Protein AF-A0A7K3DKJ2-F1 (afdb_monomer_lite)

Foldseek 3Di:
DDDPDDPVPDDPVVVVVVVVVVVVCVVCVCQVVPFDKDWFDDLVDQKTWMWGADPVNFKIKIKMFGPDDQPVDPVDPDFFDFTQDPPHDQQWKKAWPVVRDIDGNVCCHPVGDGDRDHPVRGIDMTMIGTD

Sequence (131 aa):
LGIGADLGAWSDGQRAEAAEWVARYKDVRDIVHHGETHLLNSPDDPTCGVQSIAPDGSRVVVGALHTGRLDGAPLVPGRPDRLRLRGIDPAARYRDEAAGTEYSGAYLRHTGLGFPWTTDHDAELVVLRRL

Structure (mmCIF, N/CA/C/O backbone):
data_AF-A0A7K3DKJ2-F1
#
_entry.id   AF-A0A7K3DKJ2-F1
#
loop_
_atom_site.group_PDB
_atom_site.id
_atom_site.type_symbol
_atom_site.label_atom_id
_atom_site.label_alt_id
_atom_site.label_comp_id
_atom_site.label_asym_id
_atom_site.label_entity_id
_atom_site.label_seq_id
_atom_site.pdbx_PDB_ins_code
_atom_site.Cartn_x
_atom_site.Cartn_y
_atom_site.Cartn_z
_atom_site.occupancy
_atom_site.B_iso_or_equiv
_atom_site.auth_seq_id
_atom_site.auth_comp_id
_atom_site.auth_asym_id
_atom_site.auth_atom_id
_atom_site.pdbx_PDB_model_num
ATOM 1 N N . LEU A 1 1 ? 9.911 -9.840 -4.264 1.00 86.06 1 LEU A N 1
ATOM 2 C CA . LEU A 1 1 ? 10.114 -9.053 -5.496 1.00 86.06 1 LEU A CA 1
ATOM 3 C C . LEU A 1 1 ? 11.361 -9.553 -6.210 1.00 86.06 1 LEU A C 1
ATOM 5 O O . LEU A 1 1 ? 12.390 -9.697 -5.559 1.00 86.06 1 LEU A O 1
ATOM 9 N N . GLY A 1 2 ? 11.253 -9.818 -7.508 1.00 89.81 2 GLY A N 1
ATOM 10 C CA . GLY A 1 2 ? 12.377 -10.072 -8.407 1.00 89.81 2 GLY A CA 1
ATOM 11 C C . GLY A 1 2 ? 12.132 -9.331 -9.720 1.00 89.81 2 GLY A C 1
ATOM 12 O O . GLY A 1 2 ? 10.977 -9.110 -10.075 1.00 89.81 2 GLY A O 1
ATOM 13 N N . ILE A 1 3 ? 13.199 -8.921 -10.405 1.00 93.19 3 ILE A N 1
ATOM 14 C CA . ILE A 1 3 ? 13.119 -8.221 -11.692 1.00 93.19 3 ILE A CA 1
ATOM 15 C C . ILE A 1 3 ? 13.595 -9.188 -12.776 1.00 93.19 3 ILE A C 1
ATOM 17 O O . ILE A 1 3 ? 14.736 -9.641 -12.739 1.00 93.19 3 ILE A O 1
ATOM 21 N N . GLY A 1 4 ? 12.712 -9.517 -13.718 1.00 92.88 4 GLY A N 1
ATOM 22 C CA . GLY A 1 4 ? 12.985 -10.427 -14.834 1.00 92.88 4 GLY A CA 1
ATOM 23 C C . GLY A 1 4 ? 13.240 -9.692 -16.151 1.00 92.88 4 GLY A C 1
ATOM 24 O O . GLY A 1 4 ? 12.576 -9.990 -17.136 1.00 92.88 4 GLY A O 1
ATOM 25 N N . 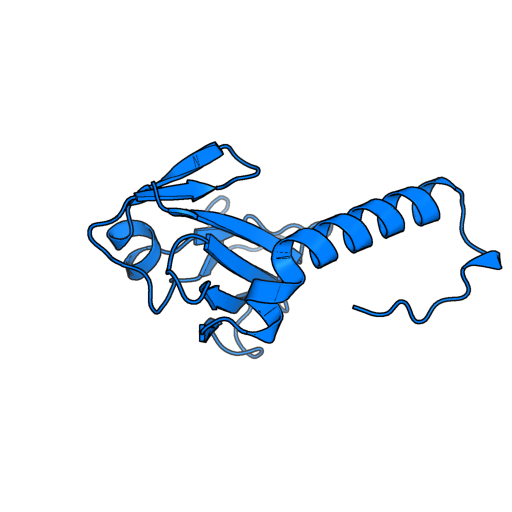ALA A 1 5 ? 14.139 -8.705 -16.162 1.00 91.88 5 ALA A N 1
ATOM 26 C CA . ALA A 1 5 ? 14.450 -7.882 -17.335 1.00 91.88 5 ALA A CA 1
ATOM 27 C C . ALA A 1 5 ? 15.967 -7.776 -17.564 1.00 91.88 5 ALA A C 1
ATOM 29 O O . ALA A 1 5 ? 16.751 -7.961 -16.632 1.00 91.88 5 ALA A O 1
ATOM 30 N N . ASP A 1 6 ? 16.381 -7.436 -18.789 1.00 95.12 6 ASP A N 1
ATOM 31 C CA . ASP A 1 6 ? 17.777 -7.099 -19.085 1.00 95.12 6 ASP A CA 1
ATOM 32 C C . ASP A 1 6 ? 18.112 -5.695 -18.559 1.00 95.12 6 ASP A C 1
ATOM 34 O O . ASP A 1 6 ? 17.873 -4.679 -19.215 1.00 95.12 6 ASP A O 1
ATOM 38 N N . LEU A 1 7 ? 18.677 -5.649 -17.351 1.00 92.31 7 LEU A N 1
ATOM 39 C CA . LEU A 1 7 ? 19.067 -4.407 -16.680 1.00 92.31 7 LEU A CA 1
ATOM 40 C C . LEU A 1 7 ? 20.188 -3.651 -17.412 1.00 92.31 7 LEU A C 1
ATOM 42 O O . LEU A 1 7 ? 20.360 -2.451 -17.178 1.00 92.31 7 LEU A O 1
ATOM 46 N N . GLY A 1 8 ? 20.958 -4.328 -18.274 1.00 94.38 8 GLY A N 1
ATOM 47 C CA . GLY A 1 8 ? 22.024 -3.711 -19.064 1.00 94.38 8 GLY A CA 1
ATOM 48 C C . GLY A 1 8 ? 21.480 -2.733 -20.105 1.00 94.38 8 GLY A C 1
ATOM 49 O O . GLY A 1 8 ? 22.100 -1.702 -20.361 1.00 94.38 8 GLY A O 1
ATOM 50 N N . ALA A 1 9 ? 20.283 -3.008 -20.629 1.00 96.69 9 ALA A N 1
ATOM 51 C CA . ALA A 1 9 ? 19.605 -2.182 -21.627 1.00 96.69 9 ALA A CA 1
ATOM 52 C C . ALA A 1 9 ? 18.835 -0.986 -21.037 1.00 96.69 9 ALA A C 1
ATOM 54 O O . ALA A 1 9 ? 18.305 -0.164 -21.783 1.00 96.69 9 ALA A O 1
ATOM 55 N N . TRP A 1 10 ? 18.733 -0.883 -19.711 1.00 97.19 10 TRP A N 1
ATOM 56 C CA . TRP A 1 10 ? 17.956 0.174 -19.070 1.00 97.19 10 TRP A CA 1
ATOM 57 C C . TRP A 1 10 ? 18.653 1.532 -19.143 1.00 97.19 10 TRP A C 1
ATOM 59 O O . TRP A 1 10 ? 19.881 1.635 -19.122 1.00 97.19 10 TRP A O 1
ATOM 69 N N . SER A 1 11 ? 17.851 2.590 -19.183 1.00 97.94 11 SER A N 1
ATOM 70 C CA . SER A 1 11 ? 18.306 3.950 -18.912 1.00 97.94 11 SER A CA 1
ATOM 71 C C . SER A 1 11 ? 18.553 4.156 -17.415 1.00 97.94 11 SER A C 1
ATOM 73 O O . SER A 1 11 ? 18.078 3.393 -16.568 1.00 97.94 11 SER A O 1
ATOM 75 N N . ASP A 1 12 ? 19.266 5.224 -17.069 1.00 97.25 12 ASP A N 1
ATOM 76 C CA . ASP A 1 12 ? 19.510 5.567 -15.665 1.00 97.25 12 ASP A CA 1
ATOM 77 C C . ASP A 1 12 ? 18.216 5.933 -14.929 1.00 97.25 12 ASP A C 1
ATOM 79 O O . ASP A 1 12 ? 18.074 5.597 -13.757 1.00 97.25 12 ASP A O 1
ATOM 83 N N . GLY A 1 13 ? 17.236 6.516 -15.632 1.00 97.62 13 GLY A N 1
ATOM 84 C CA . GLY A 1 13 ? 15.900 6.776 -15.089 1.00 97.62 13 GLY A CA 1
ATOM 85 C C . GLY A 1 13 ? 15.163 5.489 -14.710 1.00 97.62 13 GLY A C 1
ATOM 86 O O . GLY A 1 13 ? 14.682 5.371 -13.590 1.00 97.62 13 GLY A O 1
ATOM 87 N N . GLN A 1 14 ? 15.168 4.483 -15.590 1.00 96.44 14 GLN A N 1
ATOM 88 C CA . GLN A 1 14 ? 14.556 3.175 -15.306 1.00 96.44 14 GLN A CA 1
ATOM 89 C C . GLN A 1 14 ? 15.244 2.456 -14.137 1.00 96.44 14 GLN A C 1
ATOM 91 O O . GLN A 1 14 ? 14.588 1.828 -13.308 1.00 96.44 14 GLN A O 1
ATOM 96 N N . ARG A 1 15 ? 16.578 2.555 -14.042 1.00 96.44 15 ARG A N 1
ATOM 97 C CA . ARG A 1 15 ? 17.334 1.993 -12.912 1.00 96.44 15 ARG A CA 1
ATOM 98 C C . ARG A 1 15 ? 17.021 2.707 -11.597 1.00 96.44 15 ARG A C 1
ATOM 100 O O . ARG A 1 15 ? 16.893 2.032 -10.576 1.00 96.44 15 ARG A O 1
ATOM 107 N N . ALA A 1 16 ? 16.896 4.034 -11.617 1.00 97.00 16 ALA A N 1
ATOM 108 C CA . ALA A 1 16 ? 16.521 4.819 -10.445 1.00 97.00 16 ALA A CA 1
ATOM 109 C C . ALA A 1 16 ? 15.107 4.462 -9.967 1.00 97.00 16 ALA A C 1
ATOM 111 O O . ALA A 1 16 ? 14.927 4.121 -8.801 1.00 97.00 16 ALA A O 1
ATOM 112 N N . GLU A 1 17 ? 14.139 4.418 -10.881 1.00 95.06 17 GLU A N 1
ATOM 113 C CA . GLU A 1 17 ? 12.760 4.030 -10.577 1.00 95.06 17 GLU A CA 1
ATOM 114 C C . GLU A 1 17 ? 12.687 2.615 -9.979 1.00 95.06 17 GLU A C 1
ATOM 116 O O . GLU A 1 17 ? 12.074 2.382 -8.937 1.00 95.06 17 GLU A O 1
ATOM 121 N N . ALA A 1 18 ? 13.384 1.646 -10.575 1.00 95.56 18 ALA A N 1
ATOM 122 C CA . ALA A 1 18 ? 13.426 0.296 -10.027 1.00 95.56 18 ALA A CA 1
ATOM 123 C C . ALA A 1 18 ? 14.064 0.237 -8.631 1.00 95.56 18 ALA A C 1
ATOM 125 O O . ALA A 1 18 ? 13.640 -0.565 -7.796 1.00 95.56 18 ALA A O 1
ATOM 126 N N . ALA A 1 19 ? 15.068 1.074 -8.351 1.00 96.44 19 ALA A N 1
ATOM 127 C CA . ALA A 1 19 ? 15.660 1.166 -7.021 1.00 96.44 19 ALA A CA 1
ATOM 128 C C . ALA A 1 19 ? 14.650 1.686 -5.985 1.00 96.44 19 ALA A C 1
ATOM 130 O O . ALA A 1 19 ? 14.603 1.150 -4.873 1.00 96.44 19 ALA A O 1
ATOM 131 N N . GLU A 1 20 ? 13.806 2.652 -6.353 1.00 96.00 20 GLU A N 1
ATOM 132 C CA . GLU A 1 20 ? 12.711 3.144 -5.507 1.00 96.00 20 GLU A CA 1
ATOM 133 C C . GLU A 1 20 ? 11.697 2.036 -5.204 1.00 96.00 20 GLU A C 1
ATOM 135 O O . GLU A 1 20 ? 11.362 1.803 -4.039 1.00 96.00 20 GLU A O 1
ATOM 140 N N . TRP A 1 21 ? 11.281 1.266 -6.213 1.00 94.75 21 TRP A N 1
ATOM 141 C CA . TRP A 1 21 ? 10.377 0.127 -6.016 1.00 94.75 21 TRP A CA 1
ATOM 142 C C . TRP A 1 21 ? 10.987 -0.977 -5.148 1.00 94.75 21 TRP A C 1
ATOM 144 O O . TRP A 1 21 ? 10.311 -1.543 -4.283 1.00 94.75 21 TRP A O 1
ATOM 154 N N . VAL A 1 22 ? 12.279 -1.272 -5.323 1.00 97.00 22 VAL A N 1
ATOM 155 C CA . VAL A 1 22 ? 13.003 -2.230 -4.475 1.00 97.00 22 VAL A CA 1
ATOM 156 C C . VAL A 1 22 ? 13.074 -1.739 -3.031 1.00 97.00 22 VAL A C 1
ATOM 158 O O . VAL A 1 22 ? 12.877 -2.540 -2.114 1.00 97.00 22 VAL A O 1
ATOM 161 N N . ALA A 1 23 ? 13.342 -0.451 -2.810 1.00 97.31 23 ALA A N 1
ATOM 162 C CA . ALA A 1 23 ? 13.357 0.142 -1.477 1.00 97.31 23 ALA A CA 1
ATOM 163 C C . ALA A 1 23 ? 11.968 0.075 -0.828 1.00 97.31 23 ALA A C 1
ATOM 165 O O . ALA A 1 23 ? 11.847 -0.412 0.297 1.00 97.31 23 ALA A O 1
ATOM 166 N N . ARG A 1 24 ? 10.916 0.451 -1.566 1.00 96.12 24 ARG A N 1
ATOM 167 C CA . ARG A 1 24 ? 9.524 0.381 -1.101 1.00 96.12 24 ARG A CA 1
ATOM 168 C C . ARG A 1 24 ? 9.118 -1.043 -0.730 1.00 96.12 24 ARG A C 1
ATOM 170 O O . ARG A 1 24 ? 8.550 -1.258 0.333 1.00 96.12 24 ARG A O 1
ATOM 177 N N . TYR A 1 25 ? 9.458 -2.037 -1.554 1.00 97.00 25 TYR A N 1
ATOM 178 C CA . TYR A 1 25 ? 9.200 -3.440 -1.223 1.00 97.00 25 TYR A CA 1
ATOM 179 C C . TYR A 1 25 ? 9.952 -3.883 0.036 1.00 97.00 25 TYR A C 1
ATOM 181 O O . TYR A 1 25 ? 9.379 -4.594 0.855 1.00 97.00 25 TYR A O 1
ATOM 189 N N . LYS A 1 26 ? 11.220 -3.485 0.205 1.00 97.69 26 LYS A N 1
ATOM 190 C CA . LYS A 1 26 ? 12.006 -3.839 1.399 1.00 97.69 26 LYS A CA 1
ATOM 191 C C . LYS A 1 26 ? 11.404 -3.265 2.680 1.00 97.69 26 LYS A C 1
ATOM 193 O O . LYS A 1 26 ? 11.441 -3.963 3.685 1.00 97.69 26 LYS A O 1
ATOM 198 N N . ASP A 1 27 ? 10.831 -2.065 2.628 1.00 97.81 27 AS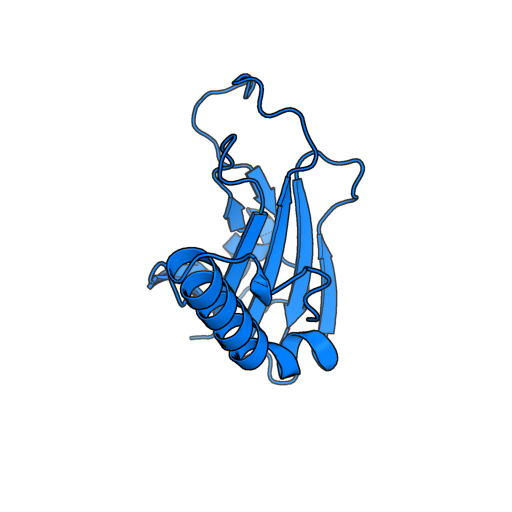P A N 1
ATOM 199 C CA . ASP A 1 27 ? 10.158 -1.440 3.774 1.00 97.81 27 ASP A CA 1
ATOM 200 C C . ASP A 1 27 ? 8.930 -2.232 4.257 1.00 97.81 27 ASP A C 1
ATOM 202 O O . ASP A 1 27 ? 8.709 -2.382 5.457 1.00 97.81 27 ASP A O 1
ATOM 206 N N . VAL A 1 28 ? 8.147 -2.788 3.328 1.00 97.69 28 VAL A N 1
ATOM 207 C CA . VAL A 1 28 ? 6.912 -3.525 3.660 1.00 97.69 28 VAL A CA 1
ATOM 208 C C . VAL A 1 28 ? 7.077 -5.045 3.673 1.00 97.69 28 VAL A C 1
ATOM 210 O O . VAL A 1 28 ? 6.129 -5.766 3.991 1.00 97.69 28 VAL A O 1
ATOM 213 N N . ARG A 1 29 ? 8.261 -5.555 3.309 1.00 97.19 29 ARG A N 1
ATOM 214 C CA . ARG A 1 29 ? 8.518 -6.979 3.051 1.00 97.19 29 ARG A CA 1
ATOM 215 C C . ARG A 1 29 ? 8.050 -7.862 4.200 1.00 97.19 29 ARG A C 1
ATOM 217 O O . ARG A 1 29 ? 7.374 -8.853 3.948 1.00 97.19 29 ARG A O 1
ATOM 224 N N . ASP A 1 30 ? 8.404 -7.521 5.431 1.00 97.38 30 ASP A N 1
ATOM 225 C CA . ASP A 1 30 ? 8.105 -8.378 6.580 1.00 97.38 30 ASP A CA 1
ATOM 226 C C . ASP A 1 30 ? 6.594 -8.507 6.809 1.00 97.38 30 ASP A C 1
ATOM 228 O O . ASP A 1 30 ? 6.106 -9.592 7.113 1.00 97.38 30 ASP A O 1
ATOM 232 N N . ILE A 1 31 ? 5.830 -7.440 6.551 1.00 98.25 31 ILE A N 1
ATOM 233 C CA . ILE A 1 31 ? 4.364 -7.455 6.630 1.00 98.25 31 ILE A CA 1
ATOM 234 C C . ILE A 1 31 ? 3.776 -8.311 5.505 1.00 98.25 31 ILE A C 1
ATOM 236 O O . ILE A 1 31 ? 2.862 -9.092 5.742 1.00 98.25 31 ILE A O 1
ATOM 240 N N . VAL A 1 32 ? 4.316 -8.206 4.289 1.00 96.75 32 VAL A N 1
ATOM 241 C CA . VAL A 1 32 ? 3.854 -9.002 3.140 1.00 96.75 32 VAL A CA 1
ATOM 242 C C . VAL A 1 32 ? 4.125 -10.499 3.336 1.00 96.75 32 VAL 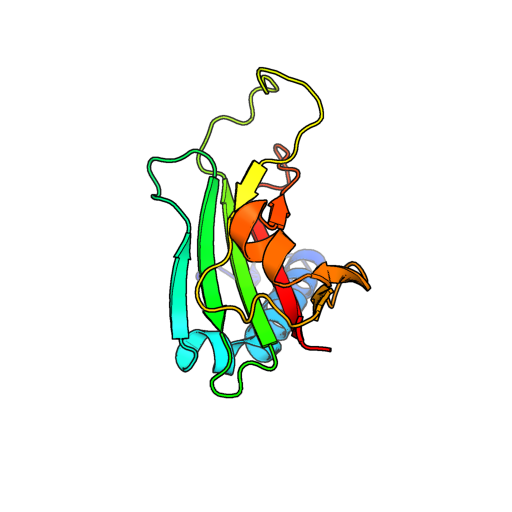A C 1
ATOM 244 O O . VAL A 1 32 ? 3.302 -11.320 2.945 1.00 96.75 32 VAL A O 1
ATOM 247 N N . HIS A 1 33 ? 5.264 -10.876 3.928 1.00 96.12 33 HIS A N 1
ATOM 248 C CA . HIS A 1 33 ? 5.629 -12.290 4.124 1.00 96.12 33 HIS A CA 1
ATOM 249 C C . HIS A 1 33 ? 5.033 -12.920 5.382 1.00 96.12 33 HIS A C 1
ATOM 251 O O . HIS A 1 33 ? 4.805 -14.129 5.396 1.00 96.12 33 HIS A O 1
ATOM 257 N N . HIS A 1 34 ? 4.829 -12.141 6.445 1.00 96.12 34 HIS A N 1
ATOM 258 C CA . HIS A 1 34 ? 4.502 -12.676 7.773 1.00 96.12 34 HIS A CA 1
ATOM 259 C C . HIS A 1 34 ? 3.211 -12.117 8.376 1.00 96.12 34 HIS A C 1
ATOM 261 O O . HIS A 1 34 ? 2.791 -12.576 9.437 1.00 96.12 34 HIS A O 1
ATOM 267 N N . GLY A 1 35 ? 2.589 -11.130 7.733 1.00 97.44 35 GLY A N 1
ATOM 268 C CA . GLY A 1 35 ? 1.338 -10.537 8.182 1.00 97.44 35 GLY A CA 1
ATOM 269 C C . GLY A 1 35 ? 0.105 -11.382 7.865 1.00 97.44 35 GLY A C 1
ATOM 270 O O . GLY A 1 35 ? 0.112 -12.251 6.988 1.00 97.44 35 GLY A O 1
ATOM 271 N N . GLU A 1 36 ? -0.996 -11.082 8.553 1.00 98.25 36 GLU A N 1
ATOM 272 C CA . GLU A 1 36 ? -2.301 -11.662 8.238 1.00 98.25 36 GLU A CA 1
ATOM 273 C C . GLU A 1 36 ? -2.791 -11.106 6.898 1.00 98.25 36 GLU A C 1
ATOM 275 O O . GLU A 1 36 ? -2.947 -9.895 6.743 1.00 98.25 36 GLU A O 1
ATOM 280 N N . THR A 1 37 ? -3.006 -11.987 5.921 1.00 98.06 37 THR A N 1
ATOM 281 C CA . THR A 1 37 ? -3.324 -11.592 4.546 1.00 98.06 37 THR A CA 1
ATOM 282 C C . THR A 1 37 ? -4.784 -11.863 4.193 1.00 98.06 37 THR A C 1
ATOM 284 O O . THR A 1 37 ? -5.317 -12.943 4.443 1.00 98.06 37 THR A O 1
ATOM 287 N N . HIS A 1 38 ? -5.422 -10.886 3.552 1.00 98.12 38 HIS A N 1
ATOM 288 C CA . HIS A 1 38 ? -6.795 -10.941 3.071 1.00 98.12 38 HIS A CA 1
ATOM 289 C C . HIS A 1 38 ? -6.866 -10.571 1.590 1.00 98.12 38 HIS A C 1
ATOM 291 O O . HIS A 1 38 ? -6.284 -9.577 1.158 1.00 98.12 38 HIS A O 1
ATOM 297 N N . LEU A 1 39 ? -7.647 -11.332 0.824 1.00 97.50 39 LEU A N 1
ATOM 298 C CA . LEU A 1 39 ? -8.033 -10.944 -0.531 1.00 97.50 39 LEU A CA 1
ATOM 299 C C . LEU A 1 39 ? -9.153 -9.900 -0.471 1.00 97.50 39 LEU A C 1
ATOM 301 O O . LEU A 1 39 ? -10.113 -10.039 0.296 1.00 97.50 39 LEU A O 1
ATOM 305 N N . LEU A 1 40 ? -9.026 -8.858 -1.285 1.00 97.12 40 LEU A N 1
ATOM 306 C CA . LEU A 1 40 ? -10.016 -7.807 -1.467 1.00 97.12 40 LEU A CA 1
ATOM 307 C C . LEU A 1 40 ? -10.580 -7.933 -2.886 1.00 97.12 40 LEU A C 1
ATOM 309 O O . LEU A 1 40 ? -9.890 -7.612 -3.849 1.00 97.12 40 LEU A O 1
ATOM 313 N N . ASN A 1 41 ? -11.836 -8.376 -2.992 1.00 95.31 41 ASN A N 1
ATOM 314 C CA . ASN A 1 41 ? -12.508 -8.717 -4.257 1.00 95.31 41 ASN A CA 1
ATOM 315 C C . ASN A 1 41 ? -11.822 -9.876 -5.025 1.00 95.31 41 ASN A C 1
ATOM 317 O O . ASN A 1 41 ? -10.870 -10.484 -4.528 1.00 95.31 41 ASN A O 1
ATOM 321 N N . SER A 1 42 ? -12.363 -10.236 -6.192 1.00 91.88 42 SER A N 1
ATOM 322 C CA . SER A 1 42 ? -11.833 -11.251 -7.116 1.00 91.88 42 SER A CA 1
ATOM 323 C C . SER A 1 42 ? -11.132 -10.587 -8.311 1.00 91.88 42 SER A C 1
ATOM 325 O O . SER A 1 42 ? -11.515 -9.479 -8.672 1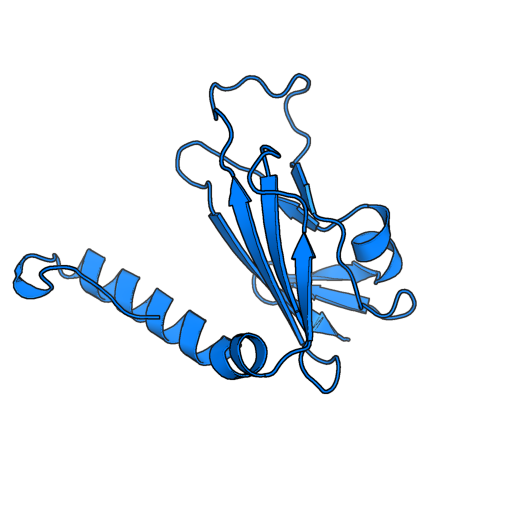.00 91.88 42 SER A O 1
ATOM 327 N N . PRO A 1 43 ? -10.177 -11.247 -8.994 1.00 87.31 43 PRO A N 1
ATOM 328 C CA . PRO A 1 43 ? -9.655 -10.781 -10.286 1.00 87.31 43 PRO A CA 1
ATOM 329 C C . PRO A 1 43 ? -10.713 -10.575 -11.385 1.00 87.31 43 PRO A C 1
ATOM 331 O O . PRO A 1 43 ? -10.439 -9.871 -12.356 1.00 87.31 43 PRO A O 1
ATOM 334 N N . ASP A 1 44 ? -11.899 -11.178 -11.236 1.00 88.44 44 ASP A N 1
ATOM 335 C CA . ASP A 1 44 ? -13.056 -10.953 -12.117 1.00 88.44 44 ASP A CA 1
ATOM 336 C C . ASP A 1 44 ? -13.741 -9.594 -11.870 1.00 88.44 44 ASP A C 1
ATOM 338 O O . ASP A 1 44 ? -14.494 -9.111 -12.718 1.00 88.44 44 ASP A O 1
ATOM 342 N N . ASP A 1 45 ? -13.502 -8.978 -10.709 1.00 90.12 45 ASP A N 1
ATOM 343 C CA . ASP A 1 45 ? -13.955 -7.625 -10.411 1.00 90.12 45 ASP A CA 1
ATOM 344 C C . ASP A 1 45 ? -12.985 -6.606 -11.036 1.00 90.12 45 ASP A C 1
ATOM 346 O O . ASP A 1 45 ? -11.771 -6.812 -10.985 1.00 90.12 45 ASP A O 1
ATOM 350 N N . PRO A 1 46 ? -13.470 -5.459 -11.556 1.00 87.75 46 PRO A N 1
ATOM 351 C CA . PRO A 1 46 ? -12.610 -4.453 -12.184 1.00 87.75 46 PRO A CA 1
ATOM 352 C C . PRO A 1 46 ? -11.486 -3.947 -11.282 1.00 87.75 46 PRO A C 1
ATOM 354 O O . PRO A 1 46 ? -10.417 -3.615 -11.778 1.00 87.75 46 PRO A O 1
ATOM 357 N N . THR A 1 47 ? -11.733 -3.893 -9.971 1.00 92.12 47 THR A N 1
ATOM 358 C CA . THR A 1 47 ? -10.757 -3.480 -8.965 1.00 92.12 47 THR A CA 1
ATOM 359 C C . THR A 1 47 ? -10.683 -4.532 -7.873 1.00 92.12 47 THR A C 1
ATOM 361 O O . THR A 1 47 ? -11.674 -4.804 -7.184 1.00 92.12 47 THR A O 1
ATOM 364 N N . CYS A 1 48 ? -9.489 -5.080 -7.678 1.00 95.69 48 CYS A N 1
ATOM 365 C CA . CYS A 1 48 ? -9.193 -6.049 -6.634 1.00 95.69 48 CYS A CA 1
ATOM 366 C C . CYS A 1 48 ? -7.849 -5.747 -5.972 1.00 95.69 48 CYS A C 1
ATOM 368 O O . CYS A 1 48 ? -7.142 -4.805 -6.330 1.00 95.69 48 CYS A O 1
ATOM 370 N N . GLY A 1 49 ? -7.514 -6.502 -4.936 1.00 96.94 49 GLY A N 1
ATOM 371 C CA . GLY A 1 49 ? -6.260 -6.311 -4.237 1.00 96.94 49 GLY A CA 1
ATOM 372 C C . GLY A 1 49 ? -6.003 -7.331 -3.150 1.00 96.94 49 GLY A C 1
ATOM 373 O O . GLY A 1 49 ? -6.819 -8.201 -2.848 1.00 96.94 49 GLY A O 1
ATOM 374 N N . VAL A 1 50 ? -4.842 -7.190 -2.536 1.00 97.94 50 VAL A N 1
ATOM 375 C CA . VAL A 1 50 ? -4.403 -7.981 -1.396 1.00 97.94 50 VAL A CA 1
ATOM 376 C C . VAL A 1 50 ? -4.040 -7.025 -0.277 1.00 97.94 50 VAL A C 1
ATOM 378 O O . VAL A 1 50 ? -3.342 -6.032 -0.480 1.00 97.94 50 VAL A O 1
ATOM 381 N N . GLN A 1 51 ? -4.526 -7.329 0.916 1.00 98.25 51 GLN A N 1
ATOM 382 C CA . GLN A 1 51 ? -4.188 -6.619 2.135 1.00 98.25 51 GLN A CA 1
ATOM 383 C C . GLN A 1 51 ? -3.375 -7.530 3.044 1.00 98.25 51 GLN A C 1
ATOM 385 O O . GLN A 1 51 ? -3.789 -8.661 3.267 1.00 98.25 51 GLN A O 1
ATOM 390 N N . SER A 1 52 ? -2.304 -7.016 3.643 1.00 98.69 52 SER A N 1
ATOM 391 C CA . SER A 1 52 ? -1.546 -7.692 4.700 1.00 98.69 52 SER A CA 1
ATOM 392 C C . SER A 1 52 ? -1.466 -6.805 5.944 1.00 98.69 52 SER A C 1
ATOM 394 O O . SER A 1 52 ? -1.156 -5.617 5.850 1.00 98.69 52 SER A O 1
ATOM 396 N N . ILE A 1 53 ? -1.765 -7.365 7.113 1.00 98.56 53 ILE A N 1
ATOM 397 C CA . ILE A 1 53 ? -1.761 -6.674 8.407 1.00 98.56 53 ILE A CA 1
ATOM 398 C C . ILE A 1 53 ? -0.548 -7.146 9.200 1.00 98.56 53 ILE A C 1
ATOM 400 O O . ILE A 1 53 ? -0.327 -8.348 9.336 1.00 98.56 53 ILE A O 1
ATOM 404 N N . ALA A 1 54 ? 0.240 -6.210 9.728 1.00 98.25 54 ALA A N 1
ATOM 405 C CA . ALA A 1 54 ? 1.373 -6.537 10.584 1.00 98.25 54 ALA A CA 1
ATOM 406 C C . ALA A 1 54 ? 0.915 -7.373 11.799 1.00 98.25 54 ALA A C 1
ATOM 408 O O . ALA A 1 54 ? -0.182 -7.133 12.305 1.00 98.25 54 ALA A O 1
ATOM 409 N N . PRO A 1 55 ? 1.731 -8.311 12.317 1.00 96.06 55 PRO A N 1
ATOM 410 C CA . PRO A 1 55 ? 1.340 -9.156 13.452 1.00 96.06 55 PRO A CA 1
ATOM 411 C C . PRO A 1 55 ? 0.905 -8.392 14.714 1.00 96.06 55 PRO A C 1
ATOM 413 O O . PRO A 1 55 ? 0.113 -8.896 15.503 1.00 96.06 55 PRO A O 1
ATOM 416 N N . ASP A 1 56 ? 1.409 -7.172 14.907 1.00 95.44 56 ASP A N 1
ATOM 417 C CA . ASP A 1 56 ? 1.052 -6.271 16.009 1.00 95.44 56 ASP A CA 1
ATOM 418 C C . ASP A 1 56 ? -0.118 -5.318 15.677 1.00 95.44 56 ASP A C 1
ATOM 420 O O . ASP A 1 56 ? -0.520 -4.499 16.506 1.00 95.44 56 ASP A O 1
ATOM 424 N N . GLY A 1 57 ? -0.663 -5.390 14.460 1.00 95.50 57 GLY A N 1
ATOM 425 C CA . GLY A 1 57 ? -1.723 -4.518 13.955 1.00 95.50 57 GLY A CA 1
ATOM 426 C C . GLY A 1 57 ? -1.309 -3.057 13.741 1.00 95.50 57 GLY A C 1
ATOM 427 O O . GLY A 1 57 ? -2.185 -2.208 13.544 1.00 95.50 57 GLY A O 1
ATOM 428 N N . SER A 1 58 ? -0.009 -2.738 13.798 1.00 97.25 58 SER A N 1
ATOM 429 C CA . SER A 1 58 ? 0.503 -1.361 13.724 1.00 97.25 58 SER A CA 1
ATOM 430 C C . SER A 1 58 ? 0.522 -0.791 12.305 1.00 97.25 58 SER A C 1
ATOM 432 O O . SER A 1 58 ? 0.317 0.411 12.123 1.00 97.25 58 SER A O 1
ATOM 434 N N . ARG A 1 59 ? 0.739 -1.638 11.294 1.00 98.25 59 ARG A N 1
ATOM 435 C CA . ARG A 1 59 ? 0.770 -1.264 9.874 1.00 98.25 59 ARG A CA 1
ATOM 436 C C . ARG A 1 59 ? -0.090 -2.210 9.043 1.00 98.25 59 ARG A C 1
ATOM 438 O O . ARG A 1 59 ? -0.171 -3.407 9.315 1.00 98.25 59 ARG A O 1
ATOM 445 N N . VAL A 1 60 ? -0.718 -1.667 8.010 1.00 98.69 60 VAL A N 1
ATOM 446 C CA . VAL A 1 60 ? -1.523 -2.394 7.029 1.00 98.69 60 VAL A CA 1
ATOM 447 C C . VAL A 1 60 ? -1.023 -2.017 5.645 1.00 98.69 60 VAL A C 1
ATOM 449 O O . VAL A 1 60 ? -0.946 -0.837 5.317 1.00 98.69 60 VAL A O 1
ATOM 452 N N . VAL A 1 61 ? -0.700 -3.012 4.832 1.00 98.62 61 VAL A N 1
ATOM 453 C CA . VAL A 1 61 ? -0.245 -2.844 3.451 1.00 98.62 61 VAL A CA 1
ATOM 454 C C . VAL A 1 61 ? -1.376 -3.280 2.533 1.00 98.62 61 VAL A C 1
ATOM 456 O O . VAL A 1 61 ? -1.908 -4.373 2.704 1.00 98.62 61 VAL A O 1
ATOM 459 N N . VAL A 1 62 ? -1.755 -2.442 1.573 1.00 98.62 62 VAL A N 1
ATOM 460 C CA . VAL A 1 62 ? -2.803 -2.728 0.588 1.00 98.62 62 VAL A CA 1
ATOM 461 C C . VAL A 1 62 ? -2.198 -2.593 -0.801 1.00 98.62 62 VAL A C 1
ATOM 463 O O . VAL A 1 62 ? -1.873 -1.487 -1.222 1.00 98.62 62 VAL A O 1
ATOM 466 N N . GLY A 1 63 ? -2.031 -3.712 -1.500 1.00 97.75 63 GLY A N 1
ATOM 467 C CA . GLY A 1 63 ? -1.705 -3.739 -2.924 1.00 97.75 63 GLY A CA 1
ATOM 468 C C . GLY A 1 63 ? -2.990 -3.856 -3.728 1.00 97.75 63 GLY A C 1
ATOM 469 O O . GLY A 1 63 ? -3.668 -4.878 -3.639 1.00 97.75 63 GLY A O 1
ATOM 470 N N . ALA A 1 64 ? -3.335 -2.819 -4.475 1.00 97.19 64 ALA A N 1
ATOM 471 C CA . ALA A 1 64 ? -4.546 -2.741 -5.276 1.00 97.19 64 ALA A CA 1
ATOM 472 C C . ALA A 1 64 ? -4.198 -2.672 -6.761 1.00 97.19 64 ALA A C 1
ATOM 474 O O . ALA A 1 64 ? -3.163 -2.123 -7.139 1.00 97.19 64 ALA A O 1
ATOM 475 N N . LEU A 1 65 ? -5.069 -3.242 -7.584 1.00 94.88 65 LEU A N 1
ATOM 476 C CA . LEU A 1 65 ? -4.918 -3.289 -9.028 1.00 94.88 65 LEU A CA 1
ATOM 477 C C . LEU A 1 65 ? -6.275 -3.162 -9.717 1.00 94.88 65 LEU A C 1
ATOM 479 O O . LEU A 1 65 ? -7.301 -3.626 -9.202 1.00 94.88 65 LEU A O 1
ATOM 483 N N . HIS A 1 66 ? -6.254 -2.563 -10.897 1.00 91.88 66 HIS A N 1
ATOM 484 C CA . HIS A 1 66 ? -7.377 -2.482 -11.806 1.00 91.88 66 HIS A CA 1
ATOM 485 C C . HIS A 1 66 ? -7.138 -3.396 -13.011 1.00 91.88 66 HIS A C 1
ATOM 487 O O . HIS A 1 66 ? -6.154 -3.249 -13.728 1.00 91.88 66 HIS A O 1
ATOM 493 N N . THR A 1 67 ? -8.041 -4.346 -13.246 1.00 82.19 67 THR A N 1
ATOM 494 C CA . THR A 1 67 ? -8.010 -5.283 -14.391 1.00 82.19 67 THR A CA 1
ATOM 495 C C . THR A 1 67 ? -9.101 -4.993 -15.421 1.00 82.19 67 THR A C 1
ATOM 497 O O . THR A 1 67 ? -9.182 -5.666 -16.451 1.00 82.19 67 THR A O 1
ATOM 500 N N . GLY A 1 68 ? -9.959 -4.006 -15.151 1.00 74.25 68 GLY A N 1
ATOM 501 C CA . GLY A 1 68 ? -11.021 -3.565 -16.049 1.00 74.25 68 GLY A CA 1
ATOM 502 C C . GLY A 1 68 ? -10.533 -2.698 -17.215 1.00 74.25 68 GLY A C 1
ATOM 503 O O . GLY A 1 68 ? -9.359 -2.351 -17.341 1.00 74.25 68 GLY A O 1
ATOM 504 N N . ARG A 1 69 ? -11.464 -2.333 -18.105 1.00 67.81 69 ARG A N 1
ATOM 505 C CA . ARG A 1 69 ? -11.190 -1.367 -19.177 1.00 67.81 69 ARG A CA 1
ATOM 506 C C . ARG A 1 69 ? -11.253 0.046 -18.603 1.00 67.81 69 ARG A C 1
ATOM 508 O O . ARG A 1 69 ? -12.295 0.465 -18.112 1.00 67.81 69 ARG A O 1
ATOM 515 N N . LEU A 1 70 ? -10.163 0.791 -18.748 1.00 65.06 70 LEU A N 1
ATOM 516 C CA . LEU A 1 70 ? -10.071 2.214 -18.415 1.00 65.06 70 LEU A CA 1
ATOM 517 C C . LEU A 1 70 ? -10.430 3.068 -19.644 1.00 65.06 70 LEU A C 1
ATOM 519 O O . LEU A 1 70 ? -9.641 3.884 -20.110 1.00 65.06 70 LEU A O 1
ATOM 523 N N . ASP A 1 71 ? -11.613 2.846 -20.220 1.00 59.34 71 ASP A N 1
ATOM 524 C CA . ASP A 1 71 ? -12.079 3.496 -21.459 1.00 59.34 71 ASP A CA 1
ATOM 525 C C . ASP A 1 71 ? -12.785 4.846 -21.229 1.00 59.34 71 ASP A C 1
ATOM 527 O O . ASP A 1 71 ? -13.448 5.382 -22.118 1.00 59.34 71 ASP A O 1
ATOM 531 N N . GLY A 1 72 ? -12.614 5.429 -20.041 1.00 51.06 72 GLY A N 1
ATOM 532 C CA . GLY A 1 72 ? -13.185 6.727 -19.691 1.00 51.06 72 GLY A CA 1
ATOM 533 C C . GLY A 1 72 ? -14.669 6.688 -19.329 1.00 51.06 72 GLY A C 1
ATOM 534 O O . GLY A 1 72 ? -15.257 7.753 -19.139 1.00 51.06 72 GLY A O 1
ATOM 535 N N . ALA A 1 73 ? -15.276 5.506 -19.184 1.00 41.56 73 ALA A N 1
ATOM 536 C CA . ALA A 1 73 ? -16.644 5.368 -18.705 1.00 41.56 73 ALA A CA 1
ATOM 537 C C . ALA A 1 73 ? -16.703 4.841 -17.261 1.00 41.56 73 ALA A C 1
ATOM 539 O O . ALA A 1 73 ? -17.097 3.697 -17.033 1.00 41.56 73 ALA A O 1
ATOM 540 N N . PRO A 1 74 ? -16.444 5.661 -16.227 1.00 49.19 74 PRO A N 1
ATOM 541 C CA . PRO A 1 74 ? -17.209 5.444 -15.022 1.00 49.19 74 PRO A CA 1
ATOM 542 C C . PRO A 1 74 ? -18.656 5.829 -15.375 1.00 49.19 74 PRO A C 1
ATOM 544 O O . PRO A 1 74 ? -18.909 6.912 -15.903 1.00 49.19 74 PRO A O 1
ATOM 547 N N . LEU A 1 75 ? -19.638 4.981 -15.058 1.00 49.62 75 LEU A N 1
ATOM 548 C CA . LEU A 1 75 ? -21.059 5.359 -15.161 1.00 49.62 75 LEU A CA 1
ATOM 549 C C . LEU A 1 75 ? -21.381 6.643 -14.352 1.00 49.62 75 LEU A C 1
ATOM 551 O O . LEU A 1 75 ? -22.465 7.202 -14.494 1.00 49.62 75 LEU A O 1
ATOM 555 N N . VAL A 1 76 ? -20.429 7.134 -13.539 1.00 46.94 76 VAL A N 1
ATOM 556 C CA . VAL A 1 76 ? -20.395 8.475 -12.948 1.00 46.94 76 VAL A CA 1
ATOM 557 C C . VAL A 1 76 ? -18.945 9.008 -12.895 1.00 46.94 76 VAL A C 1
ATOM 559 O O . VAL A 1 76 ? -18.146 8.480 -12.120 1.00 46.94 76 VAL A O 1
ATOM 562 N N . PRO A 1 77 ? -18.578 10.071 -13.635 1.00 48.19 77 PRO A N 1
ATOM 563 C CA . PRO A 1 77 ? -17.294 10.756 -13.464 1.00 48.19 77 PRO A CA 1
ATOM 564 C C . PRO A 1 77 ? -17.066 11.160 -11.999 1.00 48.19 77 PRO A C 1
ATOM 566 O O . PRO A 1 77 ? -17.902 11.837 -11.404 1.00 48.19 77 PRO A O 1
ATOM 569 N N . GLY A 1 78 ? -15.934 10.755 -11.413 1.00 57.81 78 GLY A N 1
ATOM 570 C CA . GLY A 1 78 ? -15.433 11.323 -10.153 1.00 57.81 78 GLY A CA 1
ATOM 571 C C . GLY A 1 78 ? -15.603 10.501 -8.871 1.00 57.81 78 GLY A C 1
ATOM 572 O O . GLY A 1 78 ? -15.240 11.003 -7.806 1.00 57.81 78 GLY A O 1
ATOM 573 N N . ARG A 1 79 ? -16.100 9.256 -8.912 1.00 71.88 79 ARG A N 1
ATOM 574 C CA . ARG A 1 79 ? -16.050 8.373 -7.731 1.00 71.88 79 ARG A CA 1
ATOM 575 C C . ARG A 1 79 ? -14.902 7.365 -7.871 1.00 71.88 79 ARG A C 1
ATOM 577 O O . ARG A 1 79 ? -14.978 6.539 -8.771 1.00 71.88 79 ARG A O 1
ATOM 584 N N . PRO A 1 80 ? -13.886 7.390 -6.987 1.00 83.31 80 PRO A N 1
ATOM 585 C CA . PRO A 1 80 ? -12.836 6.379 -7.005 1.00 83.31 80 PRO A CA 1
ATOM 586 C C . PRO A 1 80 ? -13.422 5.005 -6.677 1.00 83.31 80 PRO A C 1
ATOM 588 O O . PRO A 1 80 ? -14.346 4.905 -5.851 1.00 83.31 80 PRO A O 1
ATOM 591 N N . ASP A 1 81 ? -12.844 3.967 -7.276 1.00 89.88 81 ASP A N 1
ATOM 592 C CA . ASP A 1 81 ? -13.120 2.584 -6.904 1.00 89.88 81 ASP A CA 1
ATOM 593 C C . ASP A 1 81 ? -12.659 2.333 -5.477 1.00 89.88 81 ASP A C 1
ATOM 595 O O . ASP A 1 81 ? -11.775 3.017 -4.962 1.00 89.88 81 ASP A O 1
ATOM 599 N N . ARG A 1 82 ? -13.311 1.397 -4.783 1.00 93.50 82 ARG A N 1
ATOM 600 C CA . ARG A 1 82 ? -13.086 1.218 -3.347 1.00 93.50 82 ARG A CA 1
ATOM 601 C C . ARG A 1 82 ? -12.867 -0.223 -2.960 1.00 93.50 82 ARG A C 1
ATOM 603 O O . ARG A 1 82 ? -13.700 -1.080 -3.244 1.00 93.50 82 ARG A O 1
ATOM 610 N N . LEU A 1 83 ? -11.814 -0.441 -2.181 1.00 97.06 83 LEU A N 1
ATOM 611 C CA . LEU A 1 83 ? -11.550 -1.709 -1.519 1.00 97.06 83 LEU A CA 1
ATOM 612 C C . LEU A 1 83 ? -11.866 -1.588 -0.028 1.00 97.06 83 LEU A C 1
ATOM 614 O O . LEU A 1 83 ? -11.294 -0.768 0.693 1.00 97.06 83 LEU A O 1
ATOM 618 N N . ARG A 1 84 ? -12.818 -2.398 0.441 1.00 97.94 84 ARG A N 1
ATOM 619 C CA . ARG A 1 84 ? -13.190 -2.469 1.860 1.00 97.94 84 ARG A CA 1
ATOM 620 C C . ARG A 1 84 ? -12.191 -3.333 2.608 1.00 97.94 84 ARG A C 1
ATOM 622 O O . ARG A 1 84 ? -12.091 -4.525 2.324 1.00 97.94 84 ARG A O 1
ATOM 629 N N . LEU A 1 85 ? -11.503 -2.743 3.579 1.00 98.19 85 LEU A N 1
ATOM 630 C CA . LEU A 1 85 ? -10.460 -3.439 4.321 1.00 98.19 85 LEU A CA 1
ATOM 631 C C . LEU A 1 85 ? -11.048 -4.468 5.293 1.00 98.19 85 LEU A C 1
ATOM 633 O O . LEU A 1 85 ? -12.155 -4.316 5.824 1.00 98.19 85 LEU A O 1
ATOM 637 N N . ARG A 1 86 ? -10.289 -5.539 5.518 1.00 97.81 86 ARG A N 1
ATOM 638 C CA . ARG A 1 86 ? -10.623 -6.669 6.399 1.00 97.81 86 ARG A CA 1
ATOM 639 C C . ARG A 1 86 ? -9.647 -6.714 7.574 1.00 97.81 86 ARG A C 1
ATOM 641 O O . ARG A 1 86 ? -8.616 -6.061 7.517 1.00 97.81 86 ARG A O 1
ATOM 648 N N . GLY A 1 87 ? -10.006 -7.391 8.664 1.00 95.81 87 GLY A N 1
ATOM 649 C CA . GLY A 1 87 ? -9.114 -7.603 9.819 1.00 95.81 87 GLY A CA 1
ATOM 650 C C . GLY A 1 87 ? -8.676 -6.355 10.608 1.00 95.81 87 GLY A C 1
ATOM 651 O O . GLY A 1 87 ? -7.963 -6.484 11.594 1.00 95.81 87 GLY A O 1
ATOM 652 N N . ILE A 1 88 ? -9.097 -5.146 10.219 1.00 96.56 88 ILE A N 1
ATOM 653 C CA . ILE A 1 88 ? -8.732 -3.901 10.910 1.00 96.56 88 ILE A CA 1
ATOM 654 C C . ILE A 1 88 ? -9.642 -3.600 12.107 1.00 96.56 88 ILE A C 1
ATOM 656 O O . ILE A 1 88 ? -10.829 -3.942 12.107 1.00 96.56 88 ILE A O 1
ATOM 660 N N . ASP A 1 89 ? -9.099 -2.890 13.097 1.00 97.06 89 ASP A N 1
ATOM 661 C CA . ASP A 1 89 ? -9.835 -2.441 14.277 1.00 97.06 89 ASP A CA 1
ATOM 662 C C . ASP A 1 89 ? -10.759 -1.264 13.905 1.00 97.06 89 ASP A C 1
ATOM 664 O O . ASP A 1 89 ? -10.268 -0.185 13.557 1.00 97.06 89 ASP A O 1
ATOM 668 N N . PRO A 1 90 ? -12.096 -1.417 13.977 1.00 96.56 90 PRO A N 1
ATOM 669 C CA . PRO A 1 90 ? -13.026 -0.361 13.592 1.00 96.56 90 PRO A CA 1
ATOM 670 C C . PRO A 1 90 ? -12.997 0.862 14.522 1.00 96.56 90 PRO A C 1
ATOM 672 O O . PRO A 1 90 ? -13.429 1.936 14.096 1.00 96.56 90 PRO A O 1
ATOM 675 N N . ALA A 1 91 ? -12.510 0.716 15.758 1.00 97.75 91 ALA A N 1
ATOM 676 C CA . ALA A 1 91 ? -12.393 1.800 16.730 1.00 97.75 91 ALA A CA 1
ATOM 677 C C . ALA A 1 91 ? -11.066 2.570 16.610 1.00 97.75 91 ALA A C 1
ATOM 679 O O . ALA A 1 91 ? -10.949 3.677 17.137 1.00 97.75 91 ALA A O 1
ATOM 680 N N . ALA A 1 92 ? -10.075 2.013 15.910 1.00 98.06 92 ALA A N 1
ATOM 681 C CA . ALA A 1 92 ? -8.787 2.659 15.696 1.00 98.06 92 ALA A CA 1
ATOM 682 C C . ALA A 1 92 ? -8.840 3.740 14.605 1.00 98.06 92 ALA A C 1
ATOM 684 O O . ALA A 1 92 ? -9.771 3.819 13.794 1.00 98.06 92 ALA A O 1
ATOM 685 N N . ARG A 1 93 ? -7.797 4.571 14.565 1.00 98.56 93 ARG A N 1
ATOM 686 C CA . ARG A 1 93 ? -7.526 5.495 13.461 1.00 98.56 93 ARG A CA 1
ATOM 687 C C . ARG A 1 93 ? -6.294 5.019 12.710 1.00 98.56 93 ARG A C 1
ATOM 689 O O . ARG A 1 93 ? -5.384 4.444 13.299 1.00 98.56 93 ARG A O 1
ATOM 696 N N . TYR A 1 94 ? -6.281 5.265 11.413 1.00 98.69 94 TYR A N 1
ATOM 697 C CA . TYR A 1 94 ? -5.211 4.868 10.516 1.00 98.69 94 TYR A CA 1
ATOM 698 C C . TYR A 1 94 ? -4.798 6.067 9.683 1.00 98.69 94 TYR A C 1
ATOM 700 O O . TYR A 1 94 ? -5.655 6.812 9.216 1.00 98.69 94 TYR A O 1
ATOM 708 N N . ARG A 1 95 ? -3.501 6.248 9.475 1.00 98.69 95 ARG A N 1
ATOM 709 C CA . ARG A 1 95 ? -2.945 7.291 8.623 1.00 98.69 95 ARG A CA 1
ATOM 710 C C . ARG A 1 95 ? -2.262 6.664 7.424 1.00 98.69 95 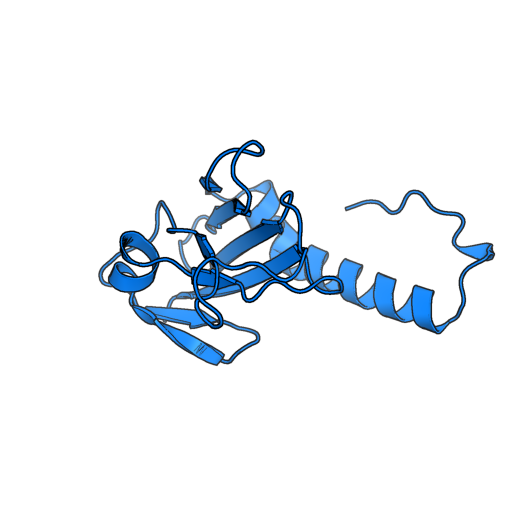ARG A C 1
ATOM 712 O O . ARG A 1 95 ? -1.402 5.808 7.598 1.00 98.69 95 ARG A O 1
ATOM 719 N N . ASP A 1 96 ? -2.628 7.118 6.237 1.00 98.38 96 ASP A N 1
ATOM 720 C CA . ASP A 1 96 ? -1.871 6.861 5.018 1.00 98.38 96 ASP A CA 1
ATOM 721 C C . ASP A 1 96 ? -0.487 7.498 5.142 1.00 98.38 96 ASP A C 1
ATOM 723 O O . ASP A 1 96 ? -0.367 8.706 5.365 1.00 98.38 96 ASP A O 1
ATOM 727 N N . GLU A 1 97 ? 0.560 6.683 5.063 1.00 97.94 97 GLU A N 1
ATOM 728 C CA . GLU A 1 97 ? 1.934 7.146 5.248 1.00 97.94 97 GLU A CA 1
ATOM 729 C C . GLU A 1 97 ? 2.414 8.052 4.110 1.00 97.94 97 GLU A C 1
ATOM 731 O O . GLU A 1 97 ? 3.218 8.949 4.363 1.00 97.94 97 GLU A O 1
ATOM 736 N N . ALA A 1 98 ? 1.903 7.865 2.890 1.00 95.38 98 ALA A N 1
ATOM 737 C CA . ALA A 1 98 ? 2.281 8.662 1.729 1.00 95.38 98 ALA A CA 1
ATOM 738 C C . ALA A 1 98 ? 1.412 9.921 1.605 1.00 95.38 98 ALA A C 1
ATOM 740 O O . ALA A 1 98 ? 1.934 11.033 1.527 1.00 95.38 98 ALA A O 1
ATOM 741 N N . ALA A 1 99 ? 0.085 9.766 1.631 1.00 94.81 99 ALA A N 1
ATOM 742 C CA . ALA A 1 99 ? -0.850 10.882 1.455 1.00 94.81 99 ALA A CA 1
ATOM 743 C C . ALA A 1 99 ? -1.071 11.697 2.741 1.00 94.81 99 ALA A C 1
ATOM 745 O O . ALA A 1 99 ? -1.650 12.782 2.708 1.00 94.81 99 ALA A O 1
ATOM 746 N N . GLY A 1 100 ? -0.692 11.157 3.902 1.00 97.31 100 GLY A N 1
ATOM 747 C CA . GLY A 1 100 ? -0.908 11.776 5.210 1.00 97.31 100 GLY A CA 1
ATOM 748 C C . GLY A 1 100 ? -2.367 11.800 5.676 1.00 97.31 100 GLY A C 1
ATOM 749 O O . GLY A 1 100 ? -2.625 12.273 6.782 1.00 97.31 100 GLY A O 1
ATOM 750 N N . THR A 1 101 ? -3.300 11.291 4.868 1.00 97.56 101 THR A N 1
ATOM 751 C CA . THR A 1 101 ? -4.740 11.295 5.150 1.00 97.56 101 THR A CA 1
ATOM 752 C C . THR A 1 101 ? -5.069 10.322 6.276 1.00 97.56 101 THR A C 1
ATOM 754 O O . THR A 1 101 ? -4.572 9.198 6.306 1.00 97.56 101 THR A O 1
ATOM 757 N N . GLU A 1 102 ? -5.929 10.745 7.199 1.00 98.38 102 GLU A N 1
ATOM 758 C CA . GLU A 1 102 ? -6.370 9.923 8.323 1.00 98.38 102 GLU A CA 1
ATOM 759 C C . GLU A 1 102 ? -7.781 9.381 8.095 1.00 98.38 102 GLU A C 1
ATOM 761 O O . GLU A 1 102 ? -8.696 10.097 7.691 1.00 98.38 102 GLU A O 1
ATOM 766 N N . TYR A 1 103 ? -7.968 8.111 8.426 1.00 98.25 103 TYR A N 1
ATOM 767 C CA . TYR A 1 103 ? -9.219 7.386 8.304 1.00 98.25 103 TYR A CA 1
ATOM 768 C C . TYR A 1 103 ? -9.586 6.753 9.643 1.00 98.25 103 TYR A C 1
ATOM 770 O O . TYR A 1 103 ? -8.721 6.312 10.402 1.00 98.25 103 TYR A O 1
ATOM 778 N N . SER A 1 104 ? -10.880 6.657 9.936 1.00 98.50 104 SER A N 1
ATOM 779 C CA . SER A 1 104 ? -11.335 5.738 10.979 1.00 98.50 104 SER A CA 1
ATOM 780 C C . SER A 1 104 ? -11.308 4.304 10.450 1.00 98.50 104 SER A C 1
ATOM 782 O O . SER A 1 104 ? -11.571 4.056 9.268 1.00 98.50 104 SER A O 1
ATOM 784 N N . GLY A 1 105 ? -11.044 3.340 11.330 1.00 98.19 105 GLY A N 1
ATOM 785 C CA . GLY A 1 105 ? -11.122 1.926 10.981 1.00 98.19 105 GLY A CA 1
ATOM 786 C C . GLY A 1 105 ? -12.518 1.537 10.491 1.00 98.19 105 GLY A C 1
ATOM 787 O O . GLY A 1 105 ? -12.657 0.812 9.507 1.00 98.19 105 GLY A O 1
ATOM 788 N N . ALA A 1 106 ? -13.570 2.098 11.097 1.00 98.38 106 ALA A N 1
ATOM 789 C CA . ALA A 1 106 ? -14.944 1.923 10.632 1.00 98.38 106 ALA A CA 1
ATOM 790 C C . ALA A 1 106 ? -15.139 2.388 9.174 1.00 98.38 106 ALA A C 1
ATOM 792 O O . ALA A 1 106 ? -15.770 1.680 8.388 1.00 98.38 106 ALA A O 1
ATOM 793 N N . TYR A 1 107 ? -14.570 3.533 8.781 1.00 98.31 107 TYR A N 1
ATOM 794 C CA . TYR A 1 107 ? -14.639 4.014 7.398 1.00 98.31 107 TYR A CA 1
ATOM 795 C C . TYR A 1 107 ? -13.924 3.062 6.432 1.00 98.31 107 TYR A C 1
ATOM 797 O O . TYR A 1 107 ? -14.503 2.666 5.420 1.00 98.31 107 TYR A O 1
ATOM 805 N N . LEU A 1 108 ? -12.702 2.638 6.759 1.00 98.25 108 LEU A N 1
ATOM 806 C CA . LEU A 1 108 ? -11.933 1.705 5.927 1.00 98.25 108 LEU A CA 1
ATOM 807 C C . LEU A 1 108 ? -12.631 0.344 5.780 1.00 98.25 108 LEU A C 1
ATOM 809 O O . LEU A 1 108 ? -12.585 -0.263 4.712 1.00 98.25 108 LEU A O 1
ATOM 813 N N . ARG A 1 109 ? -13.333 -0.113 6.822 1.00 98.06 109 ARG A N 1
ATOM 814 C CA . ARG A 1 109 ? -14.073 -1.381 6.820 1.00 98.06 109 ARG A CA 1
ATOM 815 C C . ARG A 1 109 ? -15.381 -1.316 6.029 1.00 98.06 109 ARG A C 1
ATOM 817 O O . ARG A 1 109 ? -15.719 -2.260 5.317 1.00 98.06 109 ARG A O 1
ATOM 824 N N . HIS A 1 110 ? -16.153 -0.240 6.183 1.00 96.88 110 HIS A N 1
ATOM 825 C CA . HIS A 1 110 ? -17.513 -0.156 5.635 1.00 96.88 110 HIS A CA 1
ATOM 826 C C . HIS A 1 110 ? -17.587 0.588 4.300 1.00 96.88 110 HIS A C 1
ATOM 828 O O . HIS A 1 110 ? -18.320 0.163 3.406 1.00 96.88 110 HIS A O 1
ATOM 834 N N . THR A 1 111 ? -16.812 1.660 4.146 1.00 96.06 111 THR A N 1
ATOM 835 C CA . THR A 1 111 ? -16.767 2.476 2.925 1.00 96.06 111 THR A CA 1
ATOM 836 C C . THR A 1 111 ? -15.623 2.050 2.011 1.00 96.06 111 THR A C 1
ATOM 838 O O . THR A 1 111 ? -15.818 1.962 0.800 1.00 96.06 111 THR A O 1
ATOM 841 N N . GLY A 1 112 ? -14.461 1.742 2.588 1.00 96.56 112 GLY A N 1
ATOM 842 C CA . GLY A 1 112 ? -13.272 1.311 1.858 1.00 96.56 112 GLY A CA 1
ATOM 843 C C . GLY A 1 112 ? -12.323 2.441 1.468 1.00 96.56 112 GLY A C 1
ATOM 844 O O . GLY A 1 112 ? -12.711 3.613 1.380 1.00 96.56 112 GLY A O 1
ATOM 845 N N . LEU A 1 113 ? -11.074 2.050 1.229 1.00 97.06 113 LEU A N 1
ATOM 846 C CA . LEU A 1 113 ? -10.007 2.897 0.706 1.00 97.06 113 LEU A CA 1
ATOM 847 C C . LEU A 1 113 ? -10.250 3.155 -0.785 1.00 97.06 113 LEU A C 1
ATOM 849 O O . LEU A 1 113 ? -10.616 2.228 -1.505 1.00 97.06 113 LEU A O 1
ATOM 853 N N . GLY A 1 114 ? -10.129 4.413 -1.212 1.00 94.50 114 GLY A N 1
ATOM 854 C CA . GLY A 1 114 ? -10.422 4.833 -2.581 1.00 94.50 114 GLY A CA 1
ATOM 855 C C . GLY A 1 114 ? -9.187 4.823 -3.472 1.00 94.50 114 GLY A C 1
ATOM 856 O O . GLY A 1 114 ? -8.150 5.315 -3.047 1.00 94.50 114 GLY A O 1
ATOM 857 N N . PHE A 1 115 ? -9.344 4.340 -4.701 1.00 92.75 115 PHE A N 1
ATOM 858 C CA . PHE A 1 115 ? -8.317 4.296 -5.733 1.00 92.75 115 PHE A CA 1
ATOM 859 C C . PHE A 1 115 ? -8.814 5.009 -7.003 1.00 92.75 115 PHE A C 1
AT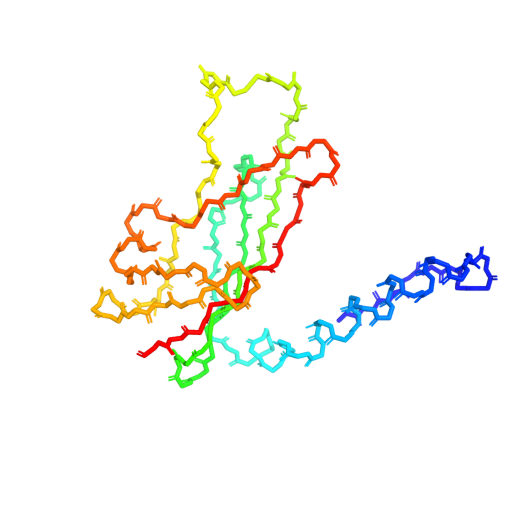OM 861 O O . PHE A 1 115 ? -9.804 4.582 -7.607 1.00 92.75 115 PHE A O 1
ATOM 868 N N . PRO A 1 116 ? -8.203 6.146 -7.378 1.00 89.56 116 PRO A N 1
ATOM 869 C CA . PRO A 1 116 ? -8.583 6.913 -8.557 1.00 89.56 116 PRO A CA 1
ATOM 870 C C . PRO A 1 116 ? -7.811 6.420 -9.791 1.00 89.56 116 PRO A C 1
ATOM 872 O O . PRO A 1 116 ? -6.863 7.065 -10.231 1.00 89.56 116 PRO A O 1
ATOM 875 N N . TRP A 1 117 ? -8.206 5.270 -10.336 1.00 89.50 117 TRP A N 1
ATOM 876 C CA . TRP A 1 117 ? -7.518 4.668 -11.480 1.00 89.50 117 TRP A CA 1
ATOM 877 C C . TRP A 1 117 ? -7.534 5.549 -12.733 1.00 89.50 117 TRP A C 1
ATOM 879 O O . TRP A 1 117 ? -8.534 6.202 -13.046 1.00 89.50 117 TRP A O 1
ATOM 889 N N . THR A 1 118 ? -6.428 5.525 -13.474 1.00 86.44 118 THR A N 1
ATOM 890 C CA . THR A 1 118 ? -6.267 6.148 -14.796 1.00 86.44 118 THR A CA 1
ATOM 891 C C . THR A 1 118 ? -5.513 5.192 -15.716 1.00 86.44 118 THR A C 1
ATOM 893 O O . THR A 1 118 ? -4.935 4.216 -15.252 1.00 86.44 118 THR A O 1
ATOM 896 N N . THR A 1 119 ? -5.482 5.466 -17.023 1.00 82.44 119 THR A N 1
ATOM 897 C CA . THR A 1 119 ? -4.757 4.627 -17.999 1.00 82.44 119 THR A CA 1
ATOM 898 C C . THR A 1 119 ? -3.265 4.474 -17.705 1.00 82.44 119 THR A C 1
ATOM 900 O O . THR A 1 119 ? -2.680 3.489 -18.135 1.00 82.44 119 THR A O 1
ATOM 903 N N . ASP A 1 120 ? -2.674 5.423 -16.974 1.00 85.81 120 ASP A N 1
ATOM 904 C CA . ASP A 1 120 ? -1.258 5.416 -16.588 1.00 85.81 120 ASP A CA 1
ATOM 905 C C . ASP A 1 120 ? -1.061 5.082 -15.093 1.00 85.81 120 ASP A C 1
ATOM 907 O O . ASP A 1 120 ? 0.064 5.093 -14.597 1.00 85.81 120 ASP A O 1
ATOM 911 N N . HIS A 1 121 ? -2.150 4.817 -14.359 1.00 86.31 121 HIS A N 1
ATOM 912 C CA . HIS A 1 121 ? -2.158 4.484 -12.932 1.00 86.31 121 HIS A CA 1
ATOM 913 C C . HIS A 1 121 ? -3.246 3.446 -12.652 1.00 86.31 121 HIS A C 1
ATOM 915 O O . HIS A 1 121 ? -4.378 3.782 -12.295 1.00 86.31 121 HIS A O 1
ATOM 921 N N . ASP A 1 122 ? -2.899 2.180 -12.844 1.00 91.38 122 ASP A N 1
ATOM 922 C CA . ASP A 1 122 ? -3.785 1.020 -12.711 1.00 91.38 122 ASP A CA 1
ATOM 923 C C . ASP A 1 122 ? -3.387 0.085 -11.555 1.00 91.38 122 ASP A C 1
ATOM 925 O O . ASP A 1 122 ? -4.054 -0.918 -11.304 1.00 91.38 122 ASP A O 1
ATOM 929 N N . ALA A 1 123 ? -2.329 0.419 -10.814 1.00 93.88 123 ALA A N 1
ATOM 930 C CA . ALA A 1 123 ? -1.897 -0.306 -9.629 1.00 93.88 123 ALA A CA 1
ATOM 931 C C . ALA A 1 123 ? -1.329 0.643 -8.573 1.00 93.88 123 ALA A C 1
ATOM 933 O O . ALA A 1 123 ? -0.633 1.610 -8.876 1.00 93.88 123 ALA A O 1
ATOM 934 N N . GLU A 1 124 ? -1.592 0.346 -7.302 1.00 95.56 124 GLU A N 1
ATOM 935 C CA . GLU A 1 124 ? -1.123 1.173 -6.195 1.00 95.56 124 GLU A CA 1
ATOM 936 C C . GLU A 1 124 ? -0.845 0.342 -4.941 1.00 95.56 124 GLU A C 1
ATOM 938 O O . GLU A 1 124 ? -1.568 -0.598 -4.612 1.00 95.56 124 GLU A O 1
ATOM 943 N N . LEU A 1 125 ? 0.212 0.711 -4.214 1.00 97.50 125 LEU A N 1
ATOM 944 C CA . LEU A 1 125 ? 0.550 0.132 -2.918 1.00 97.50 125 LEU A CA 1
ATOM 945 C C . LEU A 1 125 ? 0.377 1.192 -1.831 1.00 97.50 125 LEU A C 1
ATOM 947 O O . LEU A 1 125 ? 1.222 2.078 -1.708 1.00 97.50 125 LEU A O 1
ATOM 951 N N . VAL A 1 126 ? -0.657 1.078 -1.004 1.00 98.25 126 VAL A N 1
ATOM 952 C CA . VAL A 1 126 ? -0.901 1.992 0.121 1.00 98.25 126 VAL A CA 1
ATOM 953 C C . VAL A 1 126 ? -0.436 1.353 1.423 1.00 98.25 126 VAL A C 1
ATOM 955 O O . VAL A 1 126 ? -0.700 0.176 1.674 1.00 98.25 126 VAL A O 1
ATOM 958 N N . VAL A 1 127 ? 0.233 2.136 2.273 1.00 98.62 127 VAL A N 1
ATOM 959 C CA . VAL A 1 127 ? 0.601 1.714 3.628 1.00 98.62 127 VAL A CA 1
ATOM 960 C C . VAL A 1 127 ? -0.106 2.596 4.643 1.00 98.62 127 VAL A C 1
ATOM 962 O O . VAL A 1 127 ? 0.039 3.818 4.644 1.00 98.62 127 VAL A O 1
ATOM 965 N N . LEU A 1 128 ? -0.892 1.962 5.506 1.00 98.69 128 LEU A N 1
ATOM 966 C CA . LEU A 1 128 ? -1.634 2.608 6.574 1.00 98.69 128 LEU A CA 1
ATOM 967 C C . LEU A 1 128 ? -0.985 2.281 7.913 1.00 98.69 128 LEU A C 1
ATOM 969 O O . LEU A 1 128 ? -0.819 1.113 8.255 1.00 98.69 128 LEU A O 1
ATOM 973 N N . ARG A 1 129 ? -0.696 3.303 8.709 1.00 98.56 129 ARG A N 1
ATOM 974 C CA . ARG A 1 129 ? -0.204 3.165 10.080 1.00 98.56 129 ARG A CA 1
ATOM 975 C C . ARG A 1 129 ? -1.319 3.437 11.072 1.00 98.56 129 ARG A C 1
ATOM 977 O O . ARG A 1 129 ? -1.982 4.469 10.980 1.00 98.56 129 ARG A O 1
ATOM 984 N N . ARG A 1 130 ? -1.515 2.542 12.032 1.00 98.31 130 ARG A N 1
ATOM 985 C CA . ARG A 1 130 ? -2.420 2.760 13.161 1.00 98.31 130 ARG A CA 1
ATOM 986 C C . ARG A 1 130 ? -1.892 3.904 14.038 1.00 98.31 130 ARG A C 1
ATOM 988 O O . ARG A 1 130 ? -0.690 3.973 14.299 1.00 98.31 130 ARG A O 1
ATOM 995 N N . LEU A 1 131 ? -2.787 4.801 14.449 1.00 97.06 131 LEU A N 1
ATOM 996 C CA . LEU A 1 131 ? -2.516 5.922 15.356 1.00 97.06 131 LEU A CA 1
ATOM 997 C C . LEU A 1 131 ? -2.858 5.578 16.806 1.00 97.06 131 LEU A C 1
ATOM 999 O O . LEU A 1 131 ? -3.807 4.782 17.012 1.00 97.06 131 LEU A O 1
#

Secondary structure (DSSP, 8-state):
----S-GGG--HHHHHHHHHHHHHHHHHHHHHHHSEEEEES-TTSSEEEEEEE-TTSSEEEEEEEE-S--SS--SSTTPPEEE---S--TTSEEEETTT--EEEHHHHHHT-EEE--BTTB-EEEEEEEE-

pLDDT: mean 91.95, std 12.11, range [41.56, 98.69]

Radius of gyration: 15.97 Å; chains: 1; bounding box: 43×24×38 Å